Protein AF-A0A0D2HMH3-F1 (afdb_monomer)

Foldseek 3Di:
DDPPVVVVVLVVVLVLQWFLNADEDADDDDVVLQVLQVVVVHGSVPQDPVSVVVVPQSADEQQQPPDPATQAPVRLLVVCVVNVQRYEYEDPPPVDHDDPNRSSVSTHRYYHPHCVVVVVVVVVVVVVVVVVVVVVPD

Sequence (138 aa):
MASKDISELATAFRRLHRPGSPLILANALATASYAVALAAGTSDDDLTLEQNMAAGATTVFVWGGGKPGGVSRAEVEKLVTAFGGHLNVSLQWPSGGLIVSELAGIGVARISVGPTIMLLAMAEYERQAKQLLRQGHT

Nearest PDB structures (foldseek):
  4lsb-assembly1_B  TM=7.573E-01  e=6.443E-03  Burkholderia cenocepacia J2315
  4lsb-assembly1_A  TM=7.714E-01  e=1.184E-02  Burkholderia cenocepacia J2315
  7nc7-assembly1_A  TM=6.294E-01  e=1.178E+00  Bacillus methanolicus MGA3
  3b8i-assembly1_A  TM=4.709E-01  e=2.024E+00  Pseudomonas aeruginosa PAO1
  8vlm-assembly2_D  TM=3.905E-01  e=7.317E+00  Saccharomyces cerevisiae

InterPro domains:
  IPR015813 Pyruvate/Phosphoenolpyruvate kinase-like domain superfamily [SSF51621] (51-137)
  IPR040442 Pyruvate kinase-like domain superfamily [G3DSA:3.20.20.60] (48-138)

Secondary structure (DSSP, 8-state):
---HHHHHHHHHHHHT-BTTBPEEE-----THHHHHHHHTTS-STT--HHHHHHTT---EEE--TTSTT-S-HHHHHHHHHHTTT-EEEE--TTT-S--HHHHHHHT-SEEE-TTHHHHHHHHHHHHHHHHHHHHT--

Radius of gyration: 19.02 Å; Cα contacts (8 Å, |Δi|>4): 172; chains: 1; bounding box: 51×39×57 Å

Structure (mmCIF, N/CA/C/O backbone):
data_AF-A0A0D2HMH3-F1
#
_entry.id   AF-A0A0D2HMH3-F1
#
loop_
_atom_site.group_PDB
_atom_site.id
_atom_site.type_symbol
_atom_site.label_atom_id
_atom_site.label_alt_id
_atom_site.label_comp_id
_atom_site.label_asym_id
_atom_site.label_entity_id
_atom_site.label_seq_id
_atom_site.pdbx_PDB_ins_code
_atom_site.Cartn_x
_atom_site.Cartn_y
_atom_site.Cartn_z
_atom_site.occupancy
_atom_site.B_iso_or_equiv
_atom_site.auth_seq_id
_atom_site.auth_comp_id
_atom_site.auth_asym_id
_atom_site.auth_atom_id
_atom_site.pdbx_PDB_model_num
ATOM 1 N N . MET A 1 1 ? -21.828 -16.071 -1.900 1.00 58.78 1 MET A N 1
ATOM 2 C CA . MET A 1 1 ? -20.725 -16.451 -0.987 1.00 58.78 1 MET A CA 1
ATOM 3 C C . MET A 1 1 ? -19.554 -16.928 -1.829 1.00 58.78 1 MET A C 1
ATOM 5 O O . MET A 1 1 ? -19.804 -17.537 -2.863 1.00 58.78 1 MET A O 1
ATOM 9 N N . ALA A 1 2 ? -18.317 -16.605 -1.443 1.00 70.56 2 ALA A N 1
ATOM 10 C CA . ALA A 1 2 ? -17.124 -17.114 -2.122 1.00 70.56 2 ALA A CA 1
ATOM 11 C C . ALA A 1 2 ? -17.050 -18.650 -2.011 1.00 70.56 2 ALA A C 1
ATOM 13 O O . ALA A 1 2 ? -17.617 -19.222 -1.078 1.00 70.56 2 ALA A O 1
ATOM 14 N N . SER A 1 3 ? -16.378 -19.322 -2.951 1.00 86.19 3 SER A N 1
ATOM 15 C CA . SER A 1 3 ? -16.101 -20.755 -2.806 1.00 86.19 3 SER A CA 1
ATOM 16 C C . SER A 1 3 ? -15.202 -21.000 -1.588 1.00 86.19 3 SER A C 1
ATOM 18 O O . SER A 1 3 ? -14.458 -20.108 -1.169 1.00 86.19 3 SER A O 1
ATOM 20 N N . LYS A 1 4 ? -15.249 -22.218 -1.031 1.00 81.38 4 LYS A N 1
ATOM 21 C CA . LYS A 1 4 ? -14.403 -22.627 0.103 1.00 81.38 4 LYS A CA 1
ATOM 22 C C . LYS A 1 4 ? -12.922 -22.299 -0.148 1.00 81.38 4 LYS A C 1
ATOM 24 O O . LYS A 1 4 ? -12.284 -21.684 0.702 1.00 81.38 4 LYS A O 1
ATOM 29 N N . ASP A 1 5 ? -12.437 -22.592 -1.352 1.0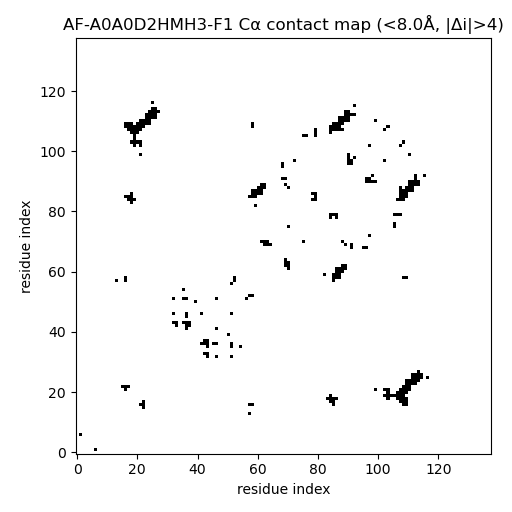0 90.56 5 ASP A N 1
ATOM 30 C CA . ASP A 1 5 ? -11.050 -22.350 -1.764 1.00 90.56 5 ASP A CA 1
ATOM 31 C C . ASP A 1 5 ? -10.678 -20.856 -1.739 1.00 90.56 5 ASP A C 1
ATOM 33 O O . ASP A 1 5 ? -9.598 -20.475 -1.288 1.00 90.56 5 ASP A O 1
ATOM 37 N N . ILE A 1 6 ? -11.589 -19.976 -2.170 1.00 90.94 6 ILE A N 1
ATOM 38 C CA . ILE A 1 6 ? -11.357 -18.524 -2.171 1.00 90.94 6 ILE A CA 1
ATOM 39 C C . ILE A 1 6 ? -11.317 -17.976 -0.740 1.00 90.94 6 ILE A C 1
ATOM 41 O O . ILE A 1 6 ? -10.481 -17.125 -0.429 1.00 90.94 6 ILE A O 1
ATOM 45 N N . SER A 1 7 ? -12.187 -18.457 0.149 1.00 90.38 7 SER A N 1
ATOM 46 C CA . SER A 1 7 ? -12.185 -18.045 1.558 1.00 90.38 7 SER A CA 1
ATOM 47 C C . SER A 1 7 ? -10.900 -18.457 2.287 1.00 90.38 7 SER A C 1
ATOM 49 O O . SER A 1 7 ? -10.363 -17.684 3.089 1.00 90.38 7 SER A O 1
ATOM 51 N N . GLU A 1 8 ? -10.375 -19.646 1.989 1.00 94.06 8 GLU A N 1
ATOM 52 C CA . GLU A 1 8 ? -9.097 -20.120 2.527 1.00 94.06 8 GLU A CA 1
ATOM 53 C C . GLU A 1 8 ? -7.926 -19.261 2.031 1.00 94.06 8 GLU A C 1
ATOM 55 O O . GLU A 1 8 ? -7.120 -18.792 2.841 1.00 94.06 8 GLU A O 1
ATOM 60 N N . LEU A 1 9 ? -7.879 -18.956 0.729 1.00 93.56 9 LEU A N 1
ATOM 61 C CA . LEU A 1 9 ? -6.871 -18.065 0.147 1.00 93.56 9 LEU A CA 1
ATOM 62 C C . LEU A 1 9 ? -6.926 -16.652 0.738 1.00 93.56 9 LEU A C 1
ATOM 64 O O . LEU A 1 9 ? -5.889 -16.101 1.107 1.00 93.56 9 LEU A O 1
ATOM 68 N N . ALA A 1 10 ? -8.120 -16.074 0.891 1.00 91.12 10 ALA A N 1
ATOM 69 C CA . ALA A 1 10 ? -8.293 -14.756 1.503 1.00 91.12 10 ALA A CA 1
ATOM 70 C C . ALA A 1 10 ? -7.772 -14.732 2.950 1.00 91.12 10 ALA A C 1
ATOM 72 O O . ALA A 1 10 ? -7.101 -13.787 3.371 1.00 91.12 10 ALA A O 1
ATOM 73 N N . THR A 1 11 ? -8.019 -15.807 3.701 1.00 93.38 11 THR A N 1
ATOM 74 C CA . THR A 1 11 ? -7.525 -15.959 5.074 1.00 93.38 11 THR A CA 1
ATOM 75 C C . THR A 1 11 ? -6.003 -16.089 5.111 1.00 93.38 11 THR A C 1
ATOM 77 O O . THR A 1 11 ? -5.349 -15.454 5.943 1.00 93.38 11 THR A O 1
ATOM 80 N N . ALA A 1 12 ? -5.420 -16.877 4.204 1.00 94.25 12 ALA A N 1
ATOM 81 C CA . ALA A 1 12 ? -3.973 -17.013 4.076 1.00 94.25 12 ALA A CA 1
ATOM 82 C C . ALA A 1 12 ? -3.315 -15.668 3.731 1.00 94.25 12 ALA A C 1
ATOM 84 O O . ALA A 1 12 ? -2.379 -15.251 4.411 1.00 94.25 12 ALA A O 1
ATOM 85 N N . PHE A 1 13 ? -3.859 -14.942 2.752 1.00 93.62 13 PHE A N 1
ATOM 86 C CA . PHE A 1 13 ? -3.375 -13.622 2.350 1.00 93.62 13 PHE A CA 1
ATOM 87 C C . PHE A 1 13 ? -3.478 -12.593 3.484 1.00 93.62 13 PHE A C 1
ATOM 89 O O . PHE A 1 13 ? -2.535 -11.841 3.741 1.00 93.62 13 PHE A O 1
ATOM 96 N N . ARG A 1 14 ? -4.581 -12.602 4.245 1.00 94.31 14 ARG A N 1
ATOM 97 C CA . ARG A 1 14 ? -4.740 -11.753 5.434 1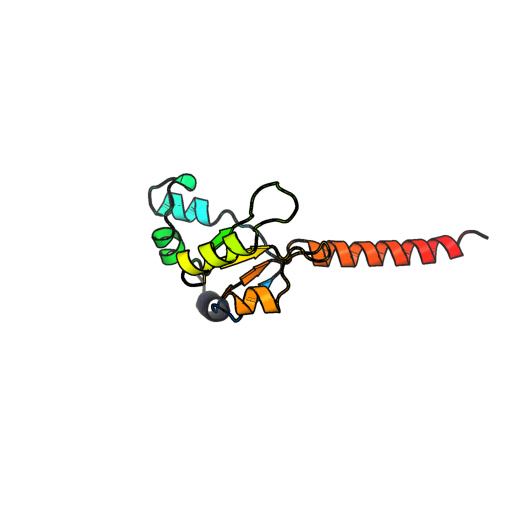.00 94.31 14 ARG A CA 1
ATOM 98 C C . ARG A 1 14 ? -3.624 -11.973 6.453 1.00 94.31 14 ARG A C 1
ATOM 100 O O . ARG A 1 14 ? -3.076 -11.000 6.960 1.00 94.31 14 ARG A O 1
ATOM 107 N N . ARG A 1 15 ? -3.230 -13.224 6.707 1.00 96.06 15 ARG A N 1
ATOM 108 C CA . ARG A 1 15 ? -2.174 -13.574 7.681 1.00 96.06 15 ARG A CA 1
ATOM 109 C C . ARG A 1 15 ? -0.772 -13.092 7.300 1.00 96.06 15 ARG A C 1
ATOM 111 O O . ARG A 1 15 ? 0.107 -13.106 8.165 1.00 96.06 15 ARG A O 1
ATOM 118 N N . LEU A 1 16 ? -0.552 -12.695 6.046 1.00 96.62 16 LEU A N 1
ATOM 119 C CA . LEU A 1 16 ? 0.719 -12.131 5.584 1.00 96.62 16 LEU A CA 1
ATOM 120 C C . LEU A 1 16 ? 0.899 -10.658 5.982 1.00 96.62 16 LEU A C 1
ATOM 122 O O . LEU A 1 16 ? 2.024 -10.175 5.997 1.00 96.62 16 LEU A O 1
ATOM 126 N N . HIS A 1 17 ? -0.178 -9.947 6.326 1.00 96.12 17 HIS A N 1
ATOM 127 C CA . HIS A 1 17 ? -0.123 -8.533 6.700 1.00 96.12 17 HIS A CA 1
ATOM 128 C C . HIS A 1 17 ? 0.215 -8.401 8.184 1.00 96.12 17 HIS A C 1
ATOM 130 O O . HIS A 1 17 ? -0.674 -8.372 9.036 1.00 96.12 17 HIS A O 1
ATOM 136 N N . ARG A 1 18 ? 1.511 -8.372 8.496 1.00 97.56 18 ARG A N 1
ATOM 137 C CA . ARG A 1 18 ? 2.017 -8.359 9.871 1.00 97.56 18 ARG A CA 1
ATOM 138 C C . ARG A 1 18 ? 2.764 -7.052 10.133 1.00 97.56 18 ARG A C 1
ATOM 140 O O . ARG A 1 18 ? 3.744 -6.795 9.435 1.00 97.56 18 ARG A O 1
ATOM 147 N N . PRO A 1 19 ? 2.348 -6.242 11.121 1.00 97.75 19 PRO A N 1
ATOM 148 C CA . PRO A 1 19 ? 3.113 -5.078 11.552 1.00 97.75 19 PRO A CA 1
ATOM 149 C C . PRO A 1 19 ? 4.593 -5.412 11.769 1.00 97.75 19 PRO A C 1
ATOM 151 O O . PRO A 1 19 ? 4.928 -6.392 12.433 1.00 97.75 19 PRO A O 1
ATOM 154 N N . GLY A 1 20 ? 5.472 -4.630 11.147 1.00 97.06 20 GLY A N 1
ATOM 155 C CA . GLY A 1 20 ? 6.926 -4.802 11.210 1.00 97.06 20 GLY A CA 1
ATOM 156 C C . GLY A 1 20 ? 7.508 -5.915 10.331 1.00 97.06 20 GLY A C 1
ATOM 157 O O . GLY A 1 20 ? 8.725 -6.054 10.235 1.00 97.06 20 GLY A O 1
ATOM 158 N N . SER A 1 21 ? 6.666 -6.683 9.638 1.00 97.88 21 SER A N 1
ATOM 159 C CA . SER A 1 21 ? 7.072 -7.669 8.632 1.00 97.88 21 SER A CA 1
ATOM 160 C C . SER A 1 21 ? 6.255 -7.436 7.357 1.00 97.88 21 SER A C 1
ATOM 162 O O . SER A 1 21 ? 5.280 -8.145 7.094 1.00 97.88 21 SER A O 1
ATOM 164 N N . PRO A 1 22 ? 6.595 -6.382 6.591 1.00 97.00 22 PRO A N 1
ATOM 165 C CA . PRO A 1 22 ? 5.724 -5.884 5.545 1.00 97.00 22 PRO A CA 1
ATOM 166 C C . PRO A 1 22 ? 5.619 -6.846 4.364 1.00 97.00 22 PRO A C 1
ATOM 168 O O . PRO A 1 22 ? 6.622 -7.278 3.794 1.00 97.00 22 PRO A O 1
ATOM 171 N N . LEU A 1 23 ? 4.387 -7.088 3.920 1.00 96.50 23 LEU A N 1
ATOM 172 C CA . LEU A 1 23 ? 4.125 -7.708 2.625 1.00 96.50 23 LEU A CA 1
ATOM 173 C C . LEU A 1 23 ? 4.360 -6.682 1.502 1.00 96.50 23 LEU A C 1
ATOM 175 O O . LEU A 1 23 ? 3.785 -5.593 1.532 1.00 96.50 23 LEU A O 1
ATOM 179 N N . ILE A 1 24 ? 5.178 -7.022 0.502 1.00 94.81 24 ILE A N 1
ATOM 180 C CA . ILE A 1 24 ? 5.499 -6.135 -0.630 1.00 94.81 24 ILE A CA 1
ATOM 181 C C . ILE A 1 24 ? 4.690 -6.553 -1.855 1.00 94.81 24 ILE A C 1
ATOM 183 O O . ILE A 1 24 ? 4.801 -7.691 -2.302 1.00 94.81 24 ILE A O 1
ATOM 187 N N . LEU A 1 25 ? 3.894 -5.636 -2.414 1.00 92.31 25 LEU A N 1
ATOM 188 C CA . LEU A 1 25 ? 3.043 -5.908 -3.577 1.00 92.31 25 LEU A CA 1
ATOM 189 C C . LEU A 1 25 ? 3.011 -4.728 -4.549 1.00 92.31 25 LEU A C 1
ATOM 191 O O . LEU A 1 25 ? 3.039 -3.565 -4.139 1.00 92.31 25 LEU A O 1
ATOM 195 N N . ALA A 1 26 ? 2.852 -5.019 -5.841 1.00 86.88 26 ALA A N 1
ATOM 196 C CA . ALA A 1 26 ? 2.328 -4.028 -6.774 1.00 86.88 26 ALA A CA 1
ATOM 197 C C . ALA A 1 26 ? 0.876 -3.745 -6.368 1.00 86.88 26 ALA A C 1
ATOM 199 O O . ALA A 1 26 ? 0.046 -4.654 -6.323 1.00 86.88 26 ALA A O 1
ATOM 200 N N . ASN A 1 27 ? 0.581 -2.511 -5.967 1.00 72.31 27 ASN A N 1
ATOM 201 C CA . ASN A 1 27 ? -0.746 -2.190 -5.464 1.00 72.31 27 ASN A CA 1
ATOM 202 C C . ASN A 1 27 ? -1.695 -1.918 -6.629 1.00 72.31 27 ASN A C 1
ATOM 204 O O . ASN A 1 27 ? -1.461 -0.999 -7.409 1.00 72.31 27 ASN A O 1
ATOM 208 N N . ALA A 1 28 ? -2.774 -2.690 -6.703 1.00 63.84 28 ALA A N 1
ATOM 209 C CA . ALA A 1 28 ? -3.960 -2.332 -7.462 1.00 63.84 28 ALA A CA 1
ATOM 210 C C . ALA A 1 28 ? -4.924 -1.641 -6.494 1.00 63.84 28 ALA A C 1
ATOM 212 O O . ALA A 1 28 ? -5.366 -2.246 -5.516 1.00 63.84 28 ALA A O 1
ATOM 213 N N . LEU A 1 29 ? -5.204 -0.360 -6.728 1.00 65.75 29 LEU A N 1
ATOM 214 C CA . LEU A 1 29 ? -6.241 0.346 -5.985 1.00 65.75 29 LEU A CA 1
ATOM 215 C C . LEU A 1 29 ? -7.600 -0.151 -6.482 1.00 65.75 29 LEU A C 1
ATOM 217 O O . LEU A 1 29 ? -7.865 -0.136 -7.681 1.00 65.75 29 LEU A O 1
ATOM 221 N N . ALA A 1 30 ? -8.445 -0.602 -5.561 1.00 64.00 30 ALA A N 1
ATOM 222 C CA . ALA A 1 30 ?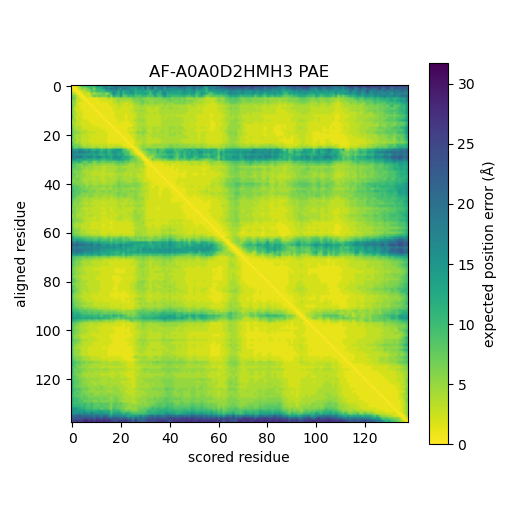 -9.817 -1.000 -5.842 1.00 64.00 30 ALA A CA 1
ATOM 223 C C . ALA A 1 30 ? -10.759 -0.151 -4.988 1.00 64.00 30 ALA A C 1
ATOM 225 O O . ALA A 1 30 ? -10.496 0.058 -3.804 1.00 64.00 30 ALA A O 1
ATOM 226 N N . THR A 1 31 ? -11.880 0.285 -5.561 1.00 75.19 31 THR A N 1
ATOM 227 C CA . THR A 1 31 ? -12.934 1.068 -4.887 1.00 75.19 31 THR A CA 1
ATOM 228 C C . THR A 1 31 ? -13.793 0.200 -3.958 1.00 75.19 31 THR A C 1
ATOM 230 O O . THR A 1 31 ? -15.002 0.392 -3.847 1.00 75.19 31 THR A O 1
ATOM 233 N N . ALA A 1 32 ? -13.192 -0.807 -3.318 1.00 82.94 32 ALA A N 1
ATOM 234 C CA . ALA A 1 32 ? -13.895 -1.694 -2.400 1.00 82.94 32 ALA A CA 1
ATOM 235 C C . ALA A 1 32 ? -14.427 -0.926 -1.181 1.00 82.94 32 ALA A C 1
ATOM 237 O O . ALA A 1 32 ? -15.499 -1.267 -0.689 1.00 82.94 32 ALA A O 1
ATOM 238 N N . SER A 1 33 ? -13.728 0.132 -0.749 1.00 84.94 33 SER A N 1
ATOM 239 C CA . SER A 1 33 ? -14.172 1.016 0.334 1.00 84.94 33 SER A CA 1
ATOM 240 C C . SER A 1 33 ? -15.532 1.646 0.029 1.00 84.94 33 SER A C 1
ATOM 242 O O . SER A 1 33 ? -16.422 1.551 0.863 1.00 84.94 33 SER A O 1
ATOM 244 N N . TYR A 1 34 ? -15.761 2.114 -1.204 1.00 90.06 34 TYR A N 1
ATOM 245 C CA . TYR A 1 34 ? -17.049 2.681 -1.618 1.00 90.06 34 TYR A CA 1
ATOM 246 C C . TYR A 1 34 ? -18.207 1.687 -1.447 1.00 90.06 34 TYR A C 1
ATOM 248 O O . TYR A 1 34 ? -19.255 2.020 -0.895 1.00 90.06 34 TYR A O 1
ATOM 256 N N . ALA A 1 35 ? -18.016 0.434 -1.877 1.00 91.12 35 ALA A N 1
ATOM 257 C CA . ALA A 1 35 ? -19.025 -0.611 -1.705 1.00 91.12 35 ALA A CA 1
ATOM 258 C C . ALA A 1 35 ? -19.244 -0.968 -0.223 1.00 91.12 35 ALA A C 1
ATOM 260 O O . ALA A 1 35 ? -20.380 -1.201 0.188 1.00 91.12 35 ALA A O 1
ATOM 261 N N . VAL A 1 36 ? -18.173 -0.988 0.578 1.00 92.81 36 VAL A N 1
ATOM 262 C CA . VAL A 1 36 ? -18.241 -1.190 2.033 1.00 92.81 36 VAL A CA 1
ATOM 263 C C . VAL A 1 36 ? -19.011 -0.054 2.710 1.00 92.81 36 VAL A C 1
ATOM 265 O O . VAL A 1 36 ? -19.880 -0.333 3.531 1.00 92.81 36 VAL A O 1
ATOM 268 N N . ALA A 1 37 ? -18.753 1.200 2.337 1.00 93.31 37 ALA A N 1
ATOM 269 C CA . ALA A 1 37 ? -19.447 2.376 2.855 1.00 93.31 37 ALA A CA 1
ATOM 270 C C . ALA A 1 37 ? -20.950 2.309 2.582 1.00 93.31 37 ALA A C 1
ATOM 272 O O . ALA A 1 37 ? -21.751 2.393 3.515 1.00 93.31 37 ALA A O 1
ATOM 273 N N . LEU A 1 38 ? -21.334 2.041 1.330 1.00 94.56 38 LEU A N 1
ATOM 274 C CA . LEU A 1 38 ? -22.741 1.880 0.964 1.00 94.56 38 LEU A CA 1
ATOM 275 C C . LEU A 1 38 ? -23.407 0.731 1.729 1.00 94.56 38 LEU A C 1
ATOM 277 O O . LEU A 1 38 ? -24.529 0.884 2.209 1.00 94.56 38 LEU A O 1
ATOM 281 N N . ALA A 1 39 ? -22.721 -0.406 1.882 1.00 94.00 39 ALA A N 1
ATOM 282 C CA . ALA A 1 39 ? -23.231 -1.538 2.656 1.00 94.00 39 ALA A CA 1
ATOM 283 C C . ALA A 1 39 ? -23.382 -1.213 4.153 1.00 94.00 39 ALA A C 1
ATOM 285 O O . ALA A 1 39 ? -24.271 -1.750 4.812 1.00 94.00 39 ALA A O 1
ATOM 286 N N . ALA A 1 40 ? -22.541 -0.323 4.680 1.00 94.00 40 ALA A N 1
ATOM 287 C CA . ALA A 1 40 ? -22.627 0.202 6.038 1.00 94.00 40 ALA A CA 1
ATOM 288 C C . ALA A 1 40 ? -23.642 1.356 6.187 1.00 94.00 40 ALA A C 1
ATOM 290 O O . ALA A 1 40 ? -23.818 1.863 7.294 1.00 94.00 40 ALA A O 1
ATOM 291 N N . GLY A 1 41 ? -24.323 1.765 5.108 1.00 95.62 41 GLY A N 1
ATOM 292 C CA . GLY A 1 41 ? -25.301 2.856 5.124 1.00 95.62 41 GLY A CA 1
ATOM 293 C C . GLY A 1 41 ? -24.679 4.248 5.259 1.00 95.62 41 GLY A C 1
ATOM 294 O O . GLY A 1 41 ? -25.338 5.154 5.762 1.00 95.62 41 GLY A O 1
ATOM 295 N N . THR A 1 42 ? -23.424 4.414 4.838 1.00 95.88 42 THR A N 1
ATOM 296 C CA . THR A 1 42 ? -22.672 5.673 4.915 1.00 95.88 42 THR A CA 1
ATOM 297 C C . THR A 1 42 ? -22.039 6.045 3.565 1.00 95.88 42 THR A C 1
ATOM 299 O O . THR A 1 42 ? -22.160 5.307 2.582 1.00 95.88 42 THR A O 1
ATOM 302 N N . SER A 1 43 ? -21.385 7.205 3.496 1.00 94.19 43 SER A N 1
ATOM 303 C CA . SER A 1 43 ? -20.548 7.607 2.361 1.00 94.19 43 SER A CA 1
ATOM 304 C C . SER A 1 43 ? -19.109 7.098 2.537 1.00 94.19 43 SER A C 1
ATOM 306 O O . SER A 1 43 ? -18.692 6.789 3.651 1.00 94.19 43 SER A O 1
ATOM 308 N N . ASP A 1 44 ? -18.339 6.995 1.448 1.00 88.44 44 ASP A N 1
ATOM 309 C CA . ASP A 1 44 ? -16.918 6.600 1.529 1.00 88.44 44 ASP A CA 1
ATOM 310 C C . ASP A 1 44 ? -16.093 7.619 2.336 1.00 88.44 44 ASP A C 1
ATOM 312 O O . ASP A 1 44 ? -15.196 7.227 3.078 1.00 88.44 44 ASP A O 1
ATOM 316 N N . ASP A 1 45 ? -16.457 8.905 2.263 1.00 90.00 45 ASP A N 1
ATOM 317 C CA . ASP A 1 45 ? -15.823 9.990 3.025 1.00 90.00 45 ASP A CA 1
ATOM 318 C C . ASP A 1 45 ? -16.077 9.868 4.540 1.00 90.00 45 ASP A C 1
ATOM 320 O O . ASP A 1 45 ? -15.244 10.276 5.349 1.00 90.00 45 ASP A O 1
ATOM 324 N N . ASP A 1 46 ? -17.207 9.269 4.920 1.00 93.88 46 ASP A N 1
ATOM 325 C CA . ASP A 1 46 ? -17.626 9.064 6.309 1.00 93.88 46 ASP A CA 1
ATOM 326 C C . ASP A 1 46 ? -17.312 7.646 6.828 1.00 93.88 46 ASP A C 1
ATOM 328 O O . ASP A 1 46 ? -17.679 7.296 7.954 1.00 93.88 46 ASP A O 1
ATOM 332 N N . LEU A 1 47 ? -16.666 6.793 6.021 1.00 91.81 47 LEU A N 1
ATOM 333 C CA . LEU A 1 47 ? -16.330 5.426 6.414 1.00 91.81 47 LEU A CA 1
ATOM 334 C C . LEU A 1 47 ? -15.218 5.435 7.466 1.00 91.81 47 LEU A C 1
ATOM 336 O O . LEU A 1 47 ? -14.081 5.831 7.196 1.00 91.81 47 LEU A O 1
ATOM 340 N N . THR A 1 48 ? -15.511 4.935 8.667 1.00 91.75 48 THR A N 1
ATOM 341 C CA . THR A 1 48 ? -14.498 4.901 9.727 1.00 91.75 48 THR A CA 1
ATOM 342 C C . THR A 1 48 ? -13.479 3.786 9.512 1.00 91.75 48 THR A C 1
ATOM 344 O O . THR A 1 48 ? -13.721 2.785 8.823 1.00 91.75 48 THR A O 1
ATOM 347 N N . LEU A 1 49 ? -12.325 3.925 10.168 1.00 88.81 49 LEU A N 1
ATOM 348 C CA . LEU A 1 49 ? -11.306 2.882 10.206 1.00 88.81 49 LEU A CA 1
ATOM 349 C C . LEU A 1 49 ? -11.882 1.561 10.726 1.00 88.81 49 LEU A C 1
ATOM 351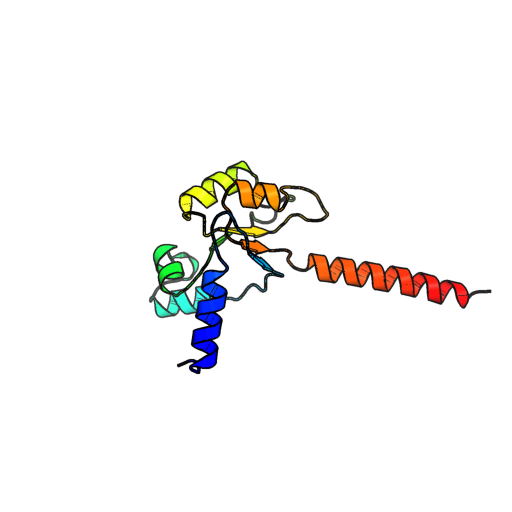 O O . LEU A 1 49 ? -11.673 0.513 10.121 1.00 88.81 49 LEU A O 1
ATOM 355 N N . GLU A 1 50 ? -12.622 1.609 11.830 1.00 91.25 50 GLU A N 1
ATOM 356 C CA . GLU A 1 50 ? -13.219 0.438 12.466 1.00 91.25 50 GLU A CA 1
ATOM 357 C C . GLU A 1 50 ? -14.169 -0.283 11.510 1.00 91.25 50 GLU A C 1
ATOM 359 O O . GLU A 1 50 ? -14.094 -1.505 11.389 1.00 91.25 50 GLU A O 1
ATOM 364 N N . GLN A 1 51 ? -15.014 0.461 10.787 1.00 93.12 51 GLN A N 1
ATOM 365 C CA . GLN A 1 51 ? -15.933 -0.103 9.797 1.00 93.12 51 GLN A CA 1
ATOM 366 C C . GLN A 1 51 ? -15.175 -0.768 8.642 1.00 93.12 51 GLN A C 1
ATOM 368 O O . GLN A 1 51 ? -15.480 -1.905 8.275 1.00 93.12 51 GLN A O 1
ATOM 373 N N . ASN A 1 52 ? -14.148 -0.106 8.107 1.00 91.00 52 ASN A N 1
ATOM 374 C CA . ASN A 1 52 ? -13.349 -0.646 7.009 1.00 91.00 52 ASN A CA 1
ATOM 375 C C . ASN A 1 52 ? -12.587 -1.923 7.424 1.00 91.00 52 ASN A C 1
ATOM 377 O O . ASN A 1 52 ? -12.570 -2.930 6.712 1.00 91.00 52 ASN A O 1
ATOM 381 N N . MET A 1 53 ? -12.004 -1.924 8.624 1.00 91.38 53 MET A N 1
ATOM 382 C CA . MET A 1 53 ? -11.300 -3.085 9.177 1.00 91.38 53 MET A CA 1
ATOM 383 C C . MET A 1 53 ? -12.265 -4.236 9.498 1.00 91.38 53 MET A C 1
ATOM 385 O O . MET A 1 53 ? -11.953 -5.396 9.214 1.00 91.38 53 MET A O 1
ATOM 389 N N . ALA A 1 54 ? -13.458 -3.940 10.028 1.00 92.25 54 ALA A N 1
ATOM 390 C CA . ALA A 1 54 ? -14.507 -4.932 10.269 1.00 92.25 54 ALA A CA 1
ATOM 391 C C . ALA A 1 54 ? -15.008 -5.581 8.967 1.00 92.25 54 ALA A C 1
ATOM 393 O O . ALA A 1 54 ? -15.299 -6.777 8.952 1.00 92.25 54 ALA A O 1
ATOM 394 N N . ALA A 1 55 ? -15.021 -4.832 7.860 1.00 91.69 55 ALA A N 1
ATOM 395 C CA . ALA A 1 55 ? -15.332 -5.346 6.526 1.00 91.69 55 ALA A CA 1
ATOM 396 C C . ALA A 1 55 ? -14.230 -6.247 5.929 1.00 91.69 55 ALA A C 1
ATOM 398 O O . ALA A 1 55 ? -14.422 -6.844 4.868 1.00 91.69 55 ALA A O 1
ATOM 399 N N . GLY A 1 56 ? -13.090 -6.395 6.613 1.00 91.31 56 GLY A N 1
ATOM 400 C CA . GLY A 1 56 ? -12.017 -7.315 6.242 1.00 91.31 56 GLY A CA 1
ATOM 401 C C . GLY A 1 56 ? -10.773 -6.653 5.654 1.00 91.31 56 GLY A C 1
ATOM 402 O O . GLY A 1 56 ? -9.880 -7.376 5.202 1.00 91.31 56 GLY A O 1
ATOM 403 N N . ALA A 1 57 ? -10.673 -5.318 5.676 1.00 92.38 57 ALA A N 1
ATOM 404 C CA . ALA A 1 57 ? -9.431 -4.638 5.330 1.00 92.38 57 ALA A CA 1
ATOM 405 C C . ALA A 1 57 ? -8.278 -5.118 6.231 1.00 92.38 57 ALA A C 1
ATOM 407 O O . ALA A 1 57 ? -8.432 -5.332 7.435 1.00 92.38 57 ALA A O 1
ATOM 408 N N . THR A 1 58 ? -7.108 -5.329 5.629 1.00 93.50 58 THR A N 1
ATOM 409 C CA . THR A 1 58 ? -5.904 -5.788 6.341 1.00 93.50 58 THR A CA 1
ATOM 410 C C . THR A 1 58 ? -4.962 -4.645 6.681 1.00 93.50 58 THR A C 1
ATOM 412 O O . THR A 1 58 ? -4.174 -4.764 7.621 1.00 93.50 58 THR A O 1
ATOM 415 N N . THR A 1 59 ? -5.032 -3.560 5.908 1.00 93.69 59 THR A N 1
ATOM 416 C CA . THR A 1 59 ? -4.274 -2.324 6.079 1.00 93.69 59 THR A CA 1
ATOM 417 C C . THR A 1 59 ? -5.036 -1.131 5.507 1.00 93.69 59 THR A C 1
ATOM 419 O O . THR A 1 59 ? -5.883 -1.285 4.626 1.00 93.69 59 THR A O 1
ATOM 422 N N . VAL A 1 60 ? -4.680 0.068 5.966 1.00 91.12 60 VAL A N 1
ATOM 423 C CA . VAL A 1 60 ? -5.099 1.354 5.393 1.00 91.12 60 VAL A CA 1
ATOM 424 C C . VAL A 1 60 ? -4.002 1.867 4.477 1.00 91.12 60 VAL A C 1
ATOM 426 O O . VAL A 1 60 ? -2.841 1.905 4.877 1.00 91.12 60 VAL A O 1
ATOM 429 N N . PHE A 1 61 ? -4.345 2.284 3.260 1.00 90.19 61 PHE A N 1
ATOM 430 C CA . PHE A 1 61 ? -3.385 2.915 2.359 1.00 90.19 61 PHE A CA 1
ATOM 431 C C . PHE A 1 61 ? -3.449 4.435 2.469 1.00 90.19 61 PHE A C 1
ATOM 433 O O . PHE A 1 61 ? -4.485 5.033 2.195 1.00 90.19 61 PHE A O 1
ATOM 440 N N . VAL A 1 62 ? -2.324 5.056 2.820 1.00 87.50 62 VAL A N 1
ATOM 441 C CA . VAL A 1 62 ? -2.194 6.516 2.844 1.00 87.50 62 VAL A CA 1
ATOM 442 C C . VAL A 1 62 ? -1.260 6.939 1.721 1.00 87.50 62 VAL A C 1
ATOM 444 O O . VAL A 1 62 ? -0.072 6.619 1.728 1.00 87.50 62 VAL A O 1
ATOM 447 N N . TRP A 1 63 ? -1.805 7.658 0.738 1.00 77.88 63 TRP A N 1
ATOM 448 C CA . TRP A 1 63 ? -1.052 8.070 -0.449 1.00 77.88 63 TRP A CA 1
ATOM 449 C C . TRP A 1 63 ? -0.034 9.184 -0.133 1.00 77.88 63 TRP A C 1
ATOM 451 O O . TRP A 1 63 ? 1.055 9.204 -0.699 1.00 77.88 63 TRP A O 1
ATOM 461 N N . GLY A 1 64 ? -0.351 10.093 0.796 1.00 74.88 64 GLY A N 1
ATOM 462 C CA . GLY A 1 64 ? 0.477 11.281 1.073 1.00 74.88 64 GLY A CA 1
ATOM 463 C C . GLY A 1 64 ? 0.229 12.455 0.115 1.00 74.88 64 GLY A C 1
ATOM 464 O O . GLY A 1 64 ? 0.919 13.470 0.184 1.00 74.88 64 GLY A O 1
ATOM 465 N N . GLY A 1 65 ? -0.787 12.345 -0.751 1.00 71.38 65 GLY A N 1
ATOM 466 C CA . GLY A 1 65 ? -1.218 13.401 -1.670 1.00 71.38 65 GLY A CA 1
ATOM 467 C C . GLY A 1 65 ? -0.293 13.597 -2.877 1.00 71.38 65 GLY A C 1
ATOM 468 O O . GLY A 1 65 ? 0.562 12.770 -3.173 1.00 71.38 65 GLY A O 1
ATOM 469 N N . GLY A 1 66 ? -0.480 14.710 -3.596 1.00 64.12 66 GLY A N 1
ATOM 470 C CA . GLY A 1 66 ? 0.259 15.029 -4.829 1.00 64.12 66 GLY A CA 1
ATOM 471 C C . GLY A 1 66 ? 1.642 15.659 -4.626 1.00 64.12 66 GLY A C 1
ATOM 472 O O . GLY A 1 66 ? 2.250 16.107 -5.597 1.00 64.12 66 GLY A O 1
ATOM 473 N N . LYS A 1 67 ? 2.136 15.754 -3.384 1.00 65.88 67 LYS A N 1
ATOM 474 C CA . LYS A 1 67 ? 3.463 16.319 -3.115 1.00 65.88 67 LYS A CA 1
ATOM 475 C C . LYS A 1 67 ? 4.557 15.313 -3.499 1.00 65.88 67 LYS A C 1
ATOM 477 O O . LYS A 1 67 ? 4.430 14.129 -3.180 1.00 65.88 67 LYS A O 1
ATOM 482 N N . PRO A 1 68 ? 5.654 15.764 -4.131 1.00 63.72 68 PRO A N 1
ATOM 483 C CA . PRO A 1 68 ? 6.823 14.921 -4.352 1.00 63.72 68 PRO A CA 1
ATOM 484 C C . PRO A 1 68 ? 7.343 14.354 -3.023 1.00 63.72 68 PRO A C 1
ATOM 486 O O . PRO A 1 68 ? 7.497 15.101 -2.058 1.00 63.72 68 PRO A O 1
ATOM 489 N N . GLY A 1 69 ? 7.616 13.048 -2.975 1.00 67.44 69 GLY A N 1
ATOM 490 C CA . GLY A 1 69 ? 8.177 12.371 -1.797 1.00 67.44 69 GLY A CA 1
ATOM 491 C C . GLY A 1 69 ? 7.181 11.581 -0.940 1.00 67.44 69 GLY A C 1
ATOM 492 O O . GLY A 1 69 ? 7.616 10.857 -0.048 1.00 67.44 69 GLY A O 1
ATOM 493 N N . GLY A 1 70 ? 5.876 11.645 -1.228 1.00 78.56 70 GLY A N 1
ATOM 494 C CA . GLY A 1 70 ? 4.864 10.846 -0.526 1.00 78.56 70 GLY A CA 1
ATOM 495 C C . GLY A 1 70 ? 4.756 11.171 0.970 1.00 78.56 70 GLY A C 1
ATOM 496 O O . GLY A 1 70 ? 4.933 12.315 1.381 1.00 78.56 70 GLY A O 1
ATOM 497 N N . VAL A 1 71 ? 4.434 10.159 1.783 1.00 87.69 71 VAL A N 1
ATOM 498 C CA . VAL A 1 71 ? 4.290 10.283 3.245 1.00 87.69 71 VAL A CA 1
ATOM 499 C C . VAL A 1 71 ? 5.673 10.338 3.906 1.00 87.69 71 VAL A C 1
ATOM 501 O O . VAL A 1 71 ? 6.491 9.437 3.719 1.00 87.69 71 VAL A O 1
ATOM 504 N N . SER A 1 72 ? 5.939 11.373 4.701 1.00 90.88 72 SER A N 1
ATOM 505 C CA . SER A 1 72 ? 7.212 11.537 5.414 1.00 90.88 72 SER A CA 1
ATOM 506 C C . SER A 1 72 ? 7.392 10.511 6.537 1.00 90.88 72 SER A C 1
ATOM 508 O O . SER A 1 72 ? 6.421 9.982 7.073 1.00 90.88 72 SER A O 1
ATOM 510 N N . ARG A 1 73 ? 8.636 10.276 6.980 1.00 93.56 73 ARG A N 1
ATOM 511 C CA . ARG A 1 73 ? 8.938 9.377 8.113 1.00 93.56 73 ARG A CA 1
ATOM 512 C C . ARG A 1 73 ? 8.098 9.670 9.356 1.00 93.56 73 ARG A C 1
ATOM 514 O O . ARG A 1 73 ? 7.486 8.757 9.899 1.00 93.56 73 ARG A O 1
ATOM 521 N N . ALA A 1 74 ? 8.045 10.933 9.773 1.00 94.81 74 ALA A N 1
ATOM 522 C CA . ALA A 1 74 ? 7.299 11.336 10.961 1.00 94.81 74 ALA A CA 1
ATOM 523 C C . ALA A 1 74 ? 5.788 11.079 10.812 1.00 94.81 74 ALA A C 1
ATOM 525 O O . ALA A 1 74 ? 5.110 10.766 11.788 1.00 94.81 74 ALA A O 1
ATOM 526 N N . GLU A 1 75 ? 5.241 11.201 9.600 1.00 94.44 75 GLU A N 1
ATOM 527 C CA . GLU A 1 75 ? 3.849 10.839 9.324 1.00 94.44 75 GLU A CA 1
ATOM 528 C C . GLU A 1 75 ? 3.656 9.320 9.334 1.00 94.44 75 GLU A C 1
ATOM 530 O O . GLU A 1 75 ? 2.694 8.851 9.934 1.00 94.44 75 GLU A O 1
ATOM 535 N N . VAL A 1 76 ? 4.578 8.541 8.755 1.00 95.19 76 VAL A N 1
ATOM 536 C CA . VAL A 1 76 ? 4.530 7.070 8.809 1.00 95.19 76 VAL A CA 1
ATOM 537 C C . VAL A 1 76 ? 4.529 6.577 10.258 1.00 95.19 76 VAL A C 1
ATOM 539 O O . VAL A 1 76 ? 3.701 5.742 10.603 1.00 95.19 76 VAL A O 1
ATOM 542 N N . GLU A 1 77 ? 5.390 7.113 11.123 1.00 97.50 77 GLU A N 1
ATOM 543 C CA . GLU A 1 77 ? 5.453 6.750 12.549 1.00 97.50 77 GLU A CA 1
ATOM 544 C C . GLU A 1 77 ? 4.133 7.049 13.282 1.00 97.50 77 GLU A C 1
ATOM 546 O O . GLU A 1 77 ? 3.598 6.201 14.009 1.00 97.50 77 GLU A O 1
ATOM 551 N N . LYS A 1 78 ? 3.550 8.230 13.037 1.00 96.94 78 LYS A N 1
ATOM 552 C CA . LYS A 1 78 ? 2.237 8.606 13.584 1.00 96.94 78 LYS A CA 1
ATOM 553 C C . LYS A 1 78 ? 1.125 7.679 13.094 1.00 96.94 78 LYS A C 1
ATOM 555 O O . LYS A 1 78 ? 0.315 7.226 13.897 1.00 96.94 78 LYS A O 1
ATOM 560 N N . LEU A 1 79 ? 1.091 7.379 11.798 1.00 95.94 79 LEU A N 1
ATOM 561 C CA . LEU A 1 79 ? 0.063 6.538 11.183 1.00 95.94 79 LEU A CA 1
ATOM 562 C C . LEU A 1 79 ? 0.188 5.072 11.606 1.00 95.94 79 LEU A C 1
ATOM 564 O O . LEU A 1 79 ? -0.822 4.422 11.853 1.00 95.94 79 LEU A O 1
ATOM 568 N N . VAL A 1 80 ? 1.411 4.552 11.745 1.00 97.31 80 VAL A N 1
ATOM 569 C CA . VAL A 1 80 ? 1.642 3.214 12.302 1.00 97.31 80 VAL A CA 1
ATOM 570 C C . VAL A 1 80 ? 1.091 3.131 13.719 1.00 97.31 80 VAL A C 1
ATOM 572 O O . VAL A 1 80 ? 0.401 2.168 14.037 1.00 97.31 80 VAL A O 1
ATOM 575 N N . THR A 1 81 ? 1.316 4.154 14.542 1.00 97.06 81 THR A N 1
ATOM 576 C CA . THR A 1 81 ? 0.748 4.200 15.895 1.00 97.06 81 THR A CA 1
ATOM 577 C C . THR A 1 81 ? -0.781 4.239 15.848 1.00 97.06 81 THR A C 1
ATOM 579 O O . THR A 1 81 ? -1.437 3.422 16.488 1.00 97.06 81 THR A O 1
ATOM 582 N N . ALA A 1 82 ? -1.352 5.139 15.042 1.00 95.00 82 ALA A N 1
ATOM 583 C CA . ALA A 1 82 ? -2.798 5.321 14.925 1.00 95.00 82 ALA A CA 1
ATOM 584 C C . ALA A 1 82 ? -3.526 4.071 14.400 1.00 95.00 82 ALA A C 1
ATOM 586 O O . ALA A 1 82 ? -4.647 3.794 14.814 1.00 95.00 82 ALA A O 1
ATOM 587 N N . PHE A 1 83 ? -2.896 3.304 13.508 1.00 94.81 83 PHE A N 1
ATOM 588 C CA . PHE A 1 83 ? -3.499 2.130 12.872 1.00 94.81 83 PHE A CA 1
ATOM 589 C C . PHE A 1 83 ? -3.011 0.799 13.458 1.00 94.81 83 PHE A C 1
ATOM 591 O O . PHE A 1 83 ? -3.237 -0.253 12.859 1.00 94.81 83 PHE A O 1
ATOM 598 N N . GLY A 1 84 ? -2.296 0.810 14.589 1.00 95.12 84 GLY A N 1
ATOM 599 C CA . GLY A 1 84 ? -1.750 -0.410 15.198 1.00 95.12 84 GLY A CA 1
ATOM 600 C C . GLY A 1 84 ? -0.828 -1.198 14.255 1.00 95.12 84 GLY A C 1
ATOM 601 O O . GLY A 1 84 ? -0.837 -2.426 14.245 1.00 95.12 84 GLY A O 1
ATOM 602 N N . GLY A 1 85 ? -0.090 -0.495 13.395 1.00 95.56 85 GLY A N 1
ATOM 603 C CA . GLY A 1 85 ? 0.798 -1.065 12.383 1.00 95.56 85 GLY A CA 1
ATOM 604 C C . GLY A 1 85 ? 0.115 -1.578 11.117 1.00 95.56 85 GLY A C 1
ATOM 605 O O . GLY A 1 85 ? 0.809 -1.904 10.153 1.00 95.56 85 GLY A O 1
ATOM 606 N N . HIS A 1 86 ? -1.221 -1.572 11.043 1.00 95.94 86 HIS A N 1
ATOM 607 C CA . HIS A 1 86 ? -1.989 -1.917 9.841 1.00 95.94 86 HIS A CA 1
ATOM 608 C C . HIS A 1 86 ? -1.970 -0.792 8.792 1.00 95.94 86 HIS A C 1
ATOM 610 O O . HIS A 1 86 ? -2.994 -0.372 8.258 1.00 95.94 86 HIS A O 1
ATOM 616 N N . LEU A 1 87 ? -0.772 -0.311 8.470 1.00 95.44 87 LEU A N 1
ATOM 617 C CA . LEU A 1 87 ? -0.518 0.724 7.481 1.00 95.44 87 LEU A CA 1
ATOM 618 C C . LEU A 1 87 ? 0.055 0.114 6.195 1.00 95.44 87 LEU A C 1
ATOM 620 O O . LEU A 1 87 ? 0.888 -0.796 6.227 1.00 95.44 87 LEU A O 1
ATOM 624 N N . ASN A 1 88 ? -0.389 0.652 5.063 1.00 94.06 88 ASN A N 1
ATOM 625 C CA . ASN A 1 88 ? 0.186 0.475 3.741 1.00 94.06 88 ASN A CA 1
ATOM 626 C C . ASN A 1 88 ? 0.692 1.826 3.218 1.00 94.06 88 ASN A C 1
ATOM 628 O O . ASN A 1 88 ? -0.049 2.809 3.226 1.00 94.06 88 ASN A O 1
ATOM 632 N N . VAL A 1 89 ? 1.926 1.866 2.718 1.00 92.25 89 VAL A N 1
ATOM 633 C CA . VAL A 1 89 ? 2.527 3.069 2.117 1.00 92.25 89 VAL A CA 1
ATOM 634 C C . VAL A 1 89 ? 3.152 2.767 0.762 1.00 92.25 89 VAL A C 1
ATOM 636 O O . VAL A 1 89 ? 3.579 1.642 0.494 1.00 92.25 89 VAL A O 1
ATOM 639 N N . SER A 1 90 ? 3.234 3.784 -0.094 1.00 90.38 90 SER A N 1
ATOM 640 C CA . SER A 1 90 ? 3.979 3.700 -1.351 1.00 90.38 90 SER A CA 1
ATOM 641 C C . SER A 1 90 ? 5.478 3.799 -1.099 1.00 90.38 90 SER A C 1
ATOM 643 O O . SER A 1 90 ? 5.955 4.807 -0.575 1.00 90.38 90 SER A O 1
ATOM 645 N N . LEU A 1 91 ? 6.224 2.787 -1.536 1.00 90.94 91 LEU A N 1
ATOM 646 C CA . LEU A 1 91 ? 7.677 2.833 -1.580 1.00 90.94 91 LEU A CA 1
ATOM 647 C C . LEU A 1 91 ? 8.114 3.836 -2.647 1.00 90.94 91 LEU A C 1
ATOM 649 O O . LEU A 1 91 ? 7.816 3.665 -3.828 1.00 90.94 91 LEU A O 1
ATOM 653 N N . GLN A 1 92 ? 8.862 4.852 -2.235 1.00 87.12 92 GLN A N 1
ATOM 654 C CA . GLN A 1 92 ? 9.399 5.883 -3.126 1.00 87.12 92 GLN A CA 1
ATOM 655 C C . GLN A 1 92 ? 10.689 5.398 -3.821 1.00 87.12 92 GLN A C 1
ATOM 657 O O . GLN A 1 92 ? 11.739 6.031 -3.807 1.00 87.12 92 GLN A O 1
ATOM 662 N N . TRP A 1 93 ? 10.637 4.210 -4.418 1.00 87.06 93 TRP A N 1
ATOM 663 C CA . TRP A 1 93 ? 11.753 3.600 -5.140 1.00 87.06 93 TRP A CA 1
ATOM 664 C C . TRP A 1 93 ? 11.541 3.750 -6.655 1.00 87.06 93 TRP A C 1
ATOM 666 O O . TRP A 1 93 ? 10.405 3.594 -7.109 1.00 87.06 93 TRP A O 1
ATOM 676 N N . PRO A 1 94 ? 12.594 4.042 -7.450 1.00 84.06 94 PRO A N 1
ATOM 677 C CA . PRO A 1 94 ? 13.997 4.275 -7.068 1.00 84.06 94 PRO A CA 1
ATOM 678 C C . PRO A 1 94 ? 14.341 5.726 -6.691 1.00 84.06 94 PRO A C 1
ATOM 680 O O . PRO A 1 94 ? 15.505 6.028 -6.452 1.00 84.06 94 PRO A O 1
ATOM 683 N N . SER A 1 95 ? 13.353 6.620 -6.644 1.00 80.00 95 SER A N 1
ATOM 684 C CA . SER A 1 95 ? 13.536 8.073 -6.513 1.00 80.00 95 SER A CA 1
ATOM 685 C C . SER A 1 95 ? 14.075 8.561 -5.157 1.00 80.00 95 SER A C 1
ATOM 687 O O . SER A 1 95 ? 14.448 9.727 -5.053 1.00 80.00 95 SER A O 1
ATOM 689 N N . GLY A 1 96 ? 14.143 7.693 -4.144 1.00 83.44 96 GLY A N 1
ATOM 690 C CA . GLY A 1 96 ? 14.637 7.999 -2.798 1.00 83.44 96 GLY A CA 1
ATOM 691 C C . GLY A 1 96 ? 13.507 8.137 -1.775 1.00 83.44 96 GLY A C 1
ATOM 692 O O . GLY A 1 96 ? 12.345 8.241 -2.134 1.00 83.44 96 GLY A O 1
ATOM 693 N N . GLY A 1 97 ? 13.834 8.123 -0.484 1.00 88.12 97 GLY A N 1
ATOM 694 C CA . GLY A 1 97 ? 12.857 8.063 0.610 1.00 88.12 97 GLY A CA 1
ATOM 695 C C . GLY A 1 97 ? 13.148 6.882 1.531 1.00 88.12 97 GLY A C 1
ATOM 696 O O . GLY A 1 97 ? 14.275 6.389 1.555 1.00 88.12 97 GLY A O 1
ATOM 697 N N . LEU A 1 98 ? 12.141 6.434 2.285 1.00 92.25 98 LEU A N 1
ATOM 698 C CA . LEU A 1 98 ? 12.312 5.298 3.190 1.00 92.25 98 LEU A CA 1
ATOM 699 C C . LEU A 1 98 ? 12.495 3.988 2.426 1.00 92.25 98 LEU A C 1
ATOM 701 O O . LEU A 1 98 ? 11.763 3.705 1.475 1.00 92.25 98 LEU A O 1
ATOM 705 N N . ILE A 1 99 ? 13.434 3.166 2.886 1.00 93.81 99 ILE A N 1
ATOM 706 C CA . ILE A 1 99 ? 13.656 1.818 2.358 1.00 93.81 99 ILE A CA 1
ATOM 707 C C . ILE A 1 99 ? 12.830 0.773 3.117 1.00 93.81 99 ILE A C 1
ATOM 709 O O . ILE A 1 99 ? 12.282 1.022 4.191 1.00 93.81 99 ILE A O 1
ATOM 713 N N . VAL A 1 100 ? 12.765 -0.441 2.563 1.00 95.75 100 VAL A N 1
ATOM 714 C CA . VAL A 1 100 ? 11.981 -1.556 3.123 1.00 95.75 100 VAL A CA 1
ATOM 715 C C . VAL A 1 100 ? 12.329 -1.835 4.586 1.00 95.75 100 VAL A C 1
ATOM 717 O O . VAL A 1 100 ? 11.424 -1.973 5.404 1.00 95.75 100 VAL A O 1
ATOM 720 N N . SER A 1 101 ? 13.618 -1.901 4.930 1.00 97.25 101 SER A N 1
ATOM 721 C CA . SER A 1 101 ? 14.055 -2.197 6.300 1.00 97.25 101 SER A CA 1
ATOM 722 C C . SER A 1 101 ? 13.690 -1.090 7.287 1.00 97.25 101 SER A C 1
ATOM 724 O O . SER A 1 101 ? 13.345 -1.386 8.426 1.00 97.25 101 SER A O 1
ATOM 726 N N . GLU A 1 102 ? 13.703 0.172 6.860 1.00 97.06 102 GLU A N 1
ATOM 727 C CA . GLU A 1 102 ? 13.268 1.291 7.694 1.00 97.06 102 GLU A CA 1
ATOM 728 C C . GLU A 1 102 ? 11.760 1.246 7.942 1.00 97.06 102 GLU A C 1
ATOM 730 O O . GLU A 1 102 ? 11.327 1.375 9.081 1.00 97.06 102 GLU A O 1
ATOM 735 N N . LEU A 1 103 ? 10.956 1.011 6.899 1.00 96.44 103 LEU A N 1
ATOM 736 C CA . LEU A 1 103 ? 9.500 0.876 7.017 1.00 96.44 103 LEU A CA 1
ATOM 737 C C . LEU A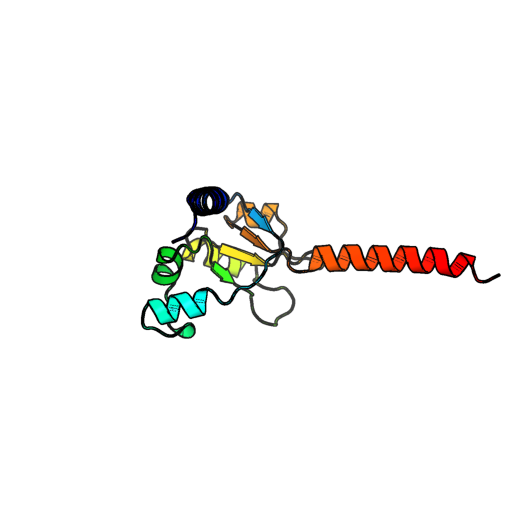 1 103 ? 9.105 -0.325 7.889 1.00 96.44 103 LEU A C 1
ATOM 739 O O . LEU A 1 103 ? 8.198 -0.219 8.716 1.00 96.44 103 LEU A O 1
ATOM 743 N N . ALA A 1 104 ? 9.816 -1.447 7.744 1.00 97.94 104 ALA A N 1
ATOM 744 C CA . ALA A 1 104 ? 9.671 -2.606 8.617 1.00 97.94 104 ALA A CA 1
ATOM 745 C C . ALA A 1 104 ? 10.025 -2.252 10.070 1.00 97.94 104 ALA A C 1
ATOM 747 O O . ALA A 1 104 ? 9.243 -2.530 10.971 1.00 97.94 104 ALA A O 1
ATOM 748 N N . GLY A 1 105 ? 11.149 -1.566 10.298 1.00 98.25 105 GLY A N 1
ATOM 749 C CA . GLY A 1 105 ? 11.566 -1.122 11.630 1.00 98.25 105 GLY A CA 1
ATOM 750 C C . GLY A 1 105 ? 10.574 -0.170 12.305 1.00 98.25 105 GLY A C 1
ATOM 751 O O . GLY A 1 105 ? 10.416 -0.227 13.519 1.00 98.25 105 GLY A O 1
ATOM 752 N N . ILE A 1 106 ? 9.868 0.664 11.532 1.00 98.00 106 ILE A N 1
ATOM 753 C CA . ILE A 1 106 ? 8.808 1.539 12.060 1.00 98.00 106 ILE A CA 1
ATOM 754 C C . ILE A 1 106 ? 7.557 0.734 12.452 1.00 98.00 106 ILE A C 1
ATOM 756 O O . ILE A 1 106 ? 6.852 1.134 13.371 1.00 98.00 106 ILE A O 1
ATOM 760 N N . GLY A 1 107 ? 7.275 -0.394 11.789 1.00 98.12 107 GLY A N 1
ATOM 761 C CA . GLY A 1 107 ? 6.125 -1.254 12.100 1.00 98.12 107 GLY A CA 1
ATOM 762 C C . GLY A 1 107 ? 5.070 -1.357 10.994 1.00 98.12 107 GLY A C 1
ATOM 763 O O . GLY A 1 107 ? 3.967 -1.838 11.244 1.00 98.12 107 GLY A O 1
ATOM 764 N N . VAL A 1 108 ? 5.385 -0.944 9.764 1.00 97.62 108 VAL A N 1
ATOM 765 C CA . VAL A 1 108 ? 4.471 -1.034 8.612 1.00 97.62 108 VAL A CA 1
ATOM 766 C C . VAL A 1 108 ? 4.148 -2.497 8.270 1.00 97.62 108 VAL A C 1
ATOM 768 O O . VAL A 1 108 ? 5.045 -3.338 8.219 1.00 97.62 108 VAL A O 1
ATOM 771 N N . ALA A 1 109 ? 2.873 -2.804 7.999 1.00 97.56 109 ALA A N 1
ATOM 772 C CA . ALA A 1 109 ? 2.415 -4.152 7.636 1.00 97.56 109 ALA A CA 1
ATOM 773 C C . ALA A 1 109 ? 2.385 -4.429 6.123 1.00 97.56 109 ALA A C 1
ATOM 775 O O . ALA A 1 109 ? 2.358 -5.593 5.710 1.00 97.56 109 ALA A O 1
ATOM 776 N N . ARG A 1 110 ? 2.371 -3.391 5.277 1.00 95.81 110 ARG A N 1
ATOM 777 C CA . ARG A 1 110 ? 2.385 -3.542 3.816 1.00 95.81 110 ARG A CA 1
ATOM 778 C C . ARG A 1 110 ? 3.131 -2.409 3.119 1.00 95.81 110 ARG A C 1
ATOM 780 O O . ARG A 1 110 ? 3.020 -1.249 3.496 1.00 95.81 110 ARG A O 1
ATOM 787 N N . ILE A 1 111 ? 3.848 -2.752 2.057 1.00 94.50 111 ILE A N 1
ATOM 788 C CA . ILE A 1 111 ? 4.542 -1.798 1.197 1.00 94.50 111 ILE A CA 1
ATOM 789 C C . ILE A 1 111 ? 4.037 -1.962 -0.237 1.00 94.50 111 ILE A C 1
ATOM 791 O O . ILE A 1 111 ? 3.979 -3.066 -0.782 1.00 94.50 111 ILE A O 1
ATOM 795 N N . SER A 1 112 ? 3.682 -0.842 -0.854 1.00 92.00 112 SER A N 1
ATOM 796 C CA . SER A 1 112 ? 3.220 -0.767 -2.236 1.00 92.00 112 SER A CA 1
ATOM 797 C C . SER A 1 112 ? 4.352 -0.309 -3.150 1.00 92.00 112 SER A C 1
ATOM 799 O O . SER A 1 112 ? 4.886 0.776 -2.958 1.00 92.0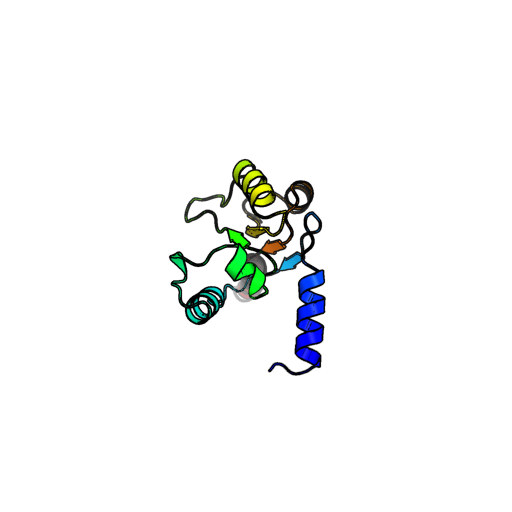0 112 SER A O 1
ATOM 801 N N . VAL A 1 113 ? 4.693 -1.089 -4.178 1.00 91.38 113 VAL A N 1
ATOM 802 C CA . VAL A 1 113 ? 5.702 -0.696 -5.194 1.00 91.38 113 VAL A CA 1
ATOM 803 C C . VAL A 1 113 ? 5.087 -0.086 -6.457 1.00 91.38 113 VAL A C 1
ATOM 805 O O . VAL A 1 113 ? 5.801 0.246 -7.399 1.00 91.38 113 VAL A O 1
ATOM 808 N N . GLY A 1 114 ? 3.757 0.062 -6.479 1.00 87.88 114 GLY A N 1
ATOM 809 C CA . GLY A 1 114 ? 3.018 0.691 -7.575 1.00 87.88 114 GLY A CA 1
ATOM 810 C C . GLY A 1 114 ? 3.382 0.126 -8.959 1.00 87.88 114 GLY A C 1
ATOM 811 O O . GLY A 1 114 ? 3.661 -1.071 -9.076 1.00 87.88 114 GLY A O 1
ATOM 812 N N . PRO A 1 115 ? 3.399 0.969 -10.009 1.00 88.88 115 PRO A N 1
ATOM 813 C CA . PRO A 1 115 ? 3.810 0.567 -11.350 1.00 88.88 115 PRO A CA 1
ATOM 814 C C . PRO A 1 115 ? 5.336 0.548 -11.535 1.00 88.88 115 PRO A C 1
ATOM 816 O O . PRO A 1 115 ? 5.799 0.234 -12.627 1.00 88.88 115 PRO A O 1
ATOM 819 N N . THR A 1 116 ? 6.139 0.878 -10.516 1.00 89.88 116 THR A N 1
ATOM 820 C CA . THR A 1 116 ? 7.589 1.081 -10.670 1.00 89.88 116 THR A CA 1
ATOM 821 C C . THR A 1 116 ? 8.283 -0.113 -11.320 1.00 89.88 116 THR A C 1
ATOM 823 O O . THR A 1 116 ? 9.067 0.075 -12.243 1.00 89.88 116 THR A O 1
ATOM 826 N N . ILE A 1 117 ? 7.978 -1.345 -10.897 1.00 90.12 117 ILE A N 1
ATOM 827 C CA . ILE A 1 117 ? 8.600 -2.548 -11.481 1.00 90.12 117 ILE A CA 1
ATOM 828 C C . ILE A 1 117 ? 8.281 -2.662 -12.976 1.00 90.12 117 ILE A C 1
ATOM 830 O O . ILE A 1 117 ? 9.170 -2.955 -13.773 1.00 90.12 117 ILE A O 1
ATOM 834 N N . MET A 1 118 ? 7.034 -2.388 -13.368 1.00 91.75 118 MET A N 1
ATOM 835 C CA . MET A 1 118 ? 6.634 -2.367 -14.775 1.00 91.75 118 MET A CA 1
ATOM 836 C C . MET A 1 118 ? 7.408 -1.292 -15.542 1.00 91.75 118 MET A C 1
ATOM 838 O O . MET A 1 118 ? 7.933 -1.574 -16.614 1.00 91.75 118 MET A O 1
ATOM 842 N N . LEU A 1 119 ? 7.511 -0.079 -14.994 1.00 92.44 119 LEU A N 1
ATOM 843 C CA . LEU A 1 119 ? 8.232 1.023 -15.635 1.00 92.44 119 LEU A CA 1
ATOM 844 C C . LEU A 1 119 ? 9.719 0.696 -15.824 1.00 92.44 119 LEU A C 1
ATOM 846 O O . LEU A 1 119 ? 10.264 0.933 -16.898 1.00 92.44 119 LEU A O 1
ATOM 850 N N . LEU A 1 120 ? 10.358 0.092 -14.818 1.00 93.19 120 LEU A N 1
ATOM 851 C CA . LEU A 1 120 ? 11.748 -0.362 -14.904 1.00 93.19 120 LEU A CA 1
ATOM 852 C C . LEU A 1 120 ? 11.928 -1.454 -15.964 1.00 93.19 120 LEU A C 1
ATOM 854 O O . LEU A 1 120 ? 12.869 -1.391 -16.752 1.00 93.19 120 LEU A O 1
ATOM 858 N N . ALA A 1 121 ? 11.013 -2.424 -16.024 1.00 94.81 121 ALA A N 1
ATOM 859 C CA . ALA A 1 121 ? 11.042 -3.454 -17.057 1.00 94.81 121 ALA A CA 1
ATOM 860 C C . ALA A 1 121 ? 10.910 -2.839 -18.459 1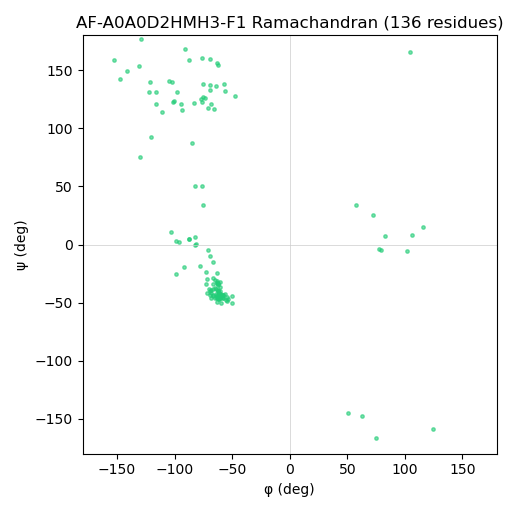.00 94.81 121 ALA A C 1
ATOM 862 O O . ALA A 1 121 ? 11.686 -3.172 -19.351 1.00 94.81 121 ALA A O 1
ATOM 863 N N . MET A 1 122 ? 9.971 -1.908 -18.654 1.00 97.31 122 MET A N 1
ATOM 864 C CA . MET A 1 122 ? 9.769 -1.235 -19.943 1.00 97.31 122 MET A CA 1
ATOM 865 C C . MET A 1 122 ? 10.972 -0.378 -20.355 1.00 97.31 122 MET A C 1
ATOM 867 O O . MET A 1 122 ? 11.339 -0.375 -21.529 1.00 97.31 122 MET A O 1
ATOM 871 N N . ALA A 1 123 ? 11.632 0.287 -19.405 1.00 96.56 123 ALA A N 1
ATOM 872 C CA . ALA A 1 123 ? 12.861 1.030 -19.673 1.00 96.56 123 ALA A CA 1
ATOM 873 C C . ALA A 1 123 ? 13.995 0.114 -20.171 1.00 96.56 123 ALA A C 1
ATOM 875 O O . ALA A 1 123 ? 14.731 0.473 -21.092 1.00 96.56 123 ALA A O 1
ATOM 876 N N . GLU A 1 124 ? 14.121 -1.092 -19.609 1.00 97.75 124 GLU A N 1
ATOM 877 C CA . GLU A 1 124 ? 15.094 -2.080 -20.084 1.00 97.75 124 GLU A CA 1
ATOM 878 C C . GLU A 1 124 ? 14.734 -2.613 -21.478 1.00 97.75 124 GLU A C 1
ATOM 880 O O . GLU A 1 124 ? 15.606 -2.696 -22.345 1.00 97.75 124 GLU A O 1
ATOM 885 N N . TYR A 1 125 ? 13.451 -2.895 -21.734 1.00 97.94 125 TYR A N 1
ATOM 886 C CA . TYR A 1 125 ? 12.975 -3.251 -23.075 1.00 97.94 125 TYR A CA 1
ATOM 887 C C . TYR A 1 125 ? 13.352 -2.186 -24.110 1.00 97.94 125 TYR A C 1
ATOM 889 O O . TYR A 1 125 ? 13.918 -2.508 -25.156 1.00 97.94 125 TYR A O 1
ATOM 897 N N . GLU A 1 126 ? 13.093 -0.912 -23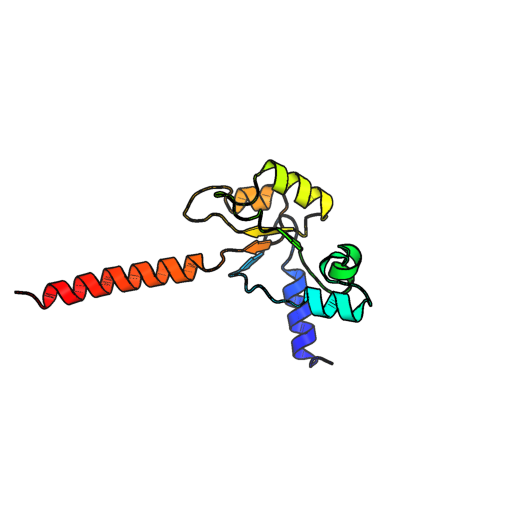.809 1.00 97.88 126 GLU A N 1
ATOM 898 C CA . GLU A 1 126 ? 13.446 0.205 -24.684 1.00 97.88 126 GLU A CA 1
ATOM 899 C C . GLU A 1 126 ? 14.961 0.271 -24.930 1.00 97.88 126 GLU A C 1
ATOM 901 O O . GLU A 1 126 ? 15.410 0.449 -26.069 1.00 97.88 126 GLU A O 1
ATOM 906 N N . ARG A 1 127 ? 15.769 0.093 -23.878 1.00 98.00 127 ARG A N 1
ATOM 907 C CA . ARG A 1 127 ? 17.234 0.111 -23.976 1.00 98.00 127 ARG A CA 1
ATOM 908 C C . ARG A 1 127 ? 17.752 -0.961 -24.936 1.00 98.00 127 ARG A C 1
ATOM 910 O O . ARG A 1 127 ? 18.612 -0.656 -25.769 1.00 98.00 127 ARG A O 1
ATOM 917 N N . GLN A 1 128 ? 17.232 -2.183 -24.837 1.00 97.81 128 GLN A N 1
ATOM 918 C CA . GLN A 1 128 ? 17.611 -3.308 -25.697 1.00 97.81 128 GLN A CA 1
ATOM 919 C C . GLN A 1 128 ? 17.127 -3.112 -27.137 1.00 97.81 128 GLN A C 1
ATOM 921 O O . GLN A 1 128 ? 17.902 -3.283 -28.079 1.00 97.81 128 GLN A O 1
ATOM 926 N N . ALA A 1 129 ? 15.889 -2.648 -27.326 1.00 97.25 129 ALA A N 1
ATOM 927 C CA . ALA A 1 129 ? 15.353 -2.337 -28.649 1.00 97.25 129 ALA A CA 1
ATOM 928 C C . ALA A 1 129 ? 16.218 -1.293 -29.382 1.00 97.25 129 ALA A C 1
ATOM 930 O O . ALA A 1 129 ? 16.572 -1.482 -30.545 1.00 97.25 129 ALA A O 1
ATOM 931 N N . LYS A 1 130 ? 16.657 -0.233 -28.686 1.00 97.12 130 LYS A N 1
ATOM 932 C CA . LYS A 1 130 ? 17.583 0.767 -29.248 1.00 97.12 130 LYS A CA 1
ATOM 933 C C . LYS A 1 130 ? 18.942 0.176 -29.632 1.00 97.12 130 LYS A C 1
ATOM 935 O O . LYS A 1 130 ? 19.549 0.643 -30.592 1.00 97.12 130 LYS A O 1
ATOM 940 N N . GLN A 1 131 ? 19.452 -0.812 -28.891 1.00 96.12 131 GLN A N 1
ATOM 941 C CA . GLN A 1 131 ? 20.694 -1.500 -29.259 1.00 96.12 131 GLN A CA 1
ATOM 942 C C . GLN A 1 131 ? 20.533 -2.309 -30.546 1.00 96.12 131 GLN A C 1
ATOM 944 O O . GLN A 1 131 ? 21.395 -2.208 -31.414 1.00 96.12 131 GLN A O 1
ATOM 949 N N . LEU A 1 132 ? 19.429 -3.045 -30.686 1.00 95.69 132 LEU A N 1
ATOM 950 C CA . LEU A 1 132 ? 19.125 -3.820 -31.890 1.00 95.69 132 LEU A CA 1
ATOM 951 C C . LEU A 1 132 ? 18.956 -2.918 -33.118 1.00 95.69 132 LEU A C 1
ATOM 953 O O . LEU A 1 132 ? 19.567 -3.172 -34.151 1.00 95.69 132 LEU A O 1
ATOM 957 N N . LEU A 1 133 ? 18.203 -1.820 -32.995 1.00 95.88 133 LEU A N 1
ATOM 958 C CA . LEU A 1 133 ? 17.981 -0.890 -34.108 1.00 95.88 133 LEU A CA 1
ATOM 959 C C . LEU A 1 133 ? 19.283 -0.264 -34.629 1.00 95.88 133 LEU A C 1
ATOM 961 O O . LEU A 1 133 ? 19.441 -0.112 -35.837 1.00 95.88 133 LEU A O 1
ATOM 965 N N . ARG A 1 134 ? 20.249 0.035 -33.748 1.00 95.19 134 ARG A N 1
ATOM 966 C CA . ARG A 1 134 ? 21.564 0.562 -34.157 1.00 95.19 134 ARG A CA 1
ATOM 967 C C . ARG A 1 134 ? 22.375 -0.403 -35.025 1.00 95.19 134 ARG A C 1
ATOM 969 O O . ARG A 1 134 ? 23.220 0.059 -35.776 1.00 95.19 134 ARG A O 1
ATOM 976 N N . GLN A 1 135 ? 22.131 -1.711 -34.945 1.00 90.69 135 GLN A N 1
ATOM 977 C CA . GLN A 1 135 ? 22.809 -2.692 -35.804 1.00 90.69 135 GLN A CA 1
ATOM 978 C C . GLN A 1 135 ? 22.300 -2.640 -37.252 1.00 90.69 135 GLN A C 1
ATOM 980 O O . GLN A 1 135 ? 23.012 -3.044 -38.164 1.00 90.69 135 GLN A O 1
ATOM 985 N N . GLY A 1 136 ? 21.079 -2.140 -37.470 1.00 78.88 136 GLY A N 1
ATOM 986 C CA . GLY A 1 136 ? 20.457 -2.028 -38.791 1.00 78.88 136 GLY A CA 1
ATOM 987 C C . GLY A 1 136 ? 20.782 -0.735 -39.542 1.00 78.88 136 GLY A C 1
ATOM 988 O O . GLY A 1 136 ? 20.202 -0.492 -40.598 1.00 78.88 136 GLY A O 1
ATOM 989 N N . HIS A 1 137 ? 21.648 0.125 -39.004 1.00 62.00 137 HIS A N 1
ATOM 990 C CA . HIS A 1 137 ? 22.091 1.360 -39.651 1.00 62.00 137 HIS A CA 1
ATOM 991 C C . HIS A 1 137 ? 23.611 1.290 -39.823 1.00 62.00 137 HIS A C 1
ATOM 993 O O . HIS A 1 137 ? 24.358 1.607 -38.898 1.00 62.00 137 HIS A O 1
ATOM 999 N N . THR A 1 138 ? 24.037 0.792 -40.989 1.00 57.69 138 THR A N 1
ATOM 1000 C CA . THR A 1 138 ? 25.416 0.899 -41.499 1.00 57.69 138 THR A CA 1
ATOM 1001 C C . THR A 1 138 ? 25.521 2.096 -42.427 1.00 57.69 138 THR A C 1
ATOM 1003 O O . THR A 1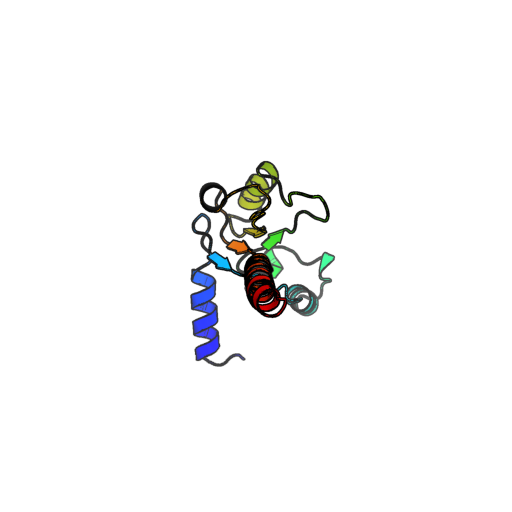 138 ? 24.526 2.356 -43.142 1.00 57.69 138 THR A O 1
#

Mean predicted aligned error: 5.43 Å

Organism: Cladophialophora bantiana (strain ATCC 10958 / CBS 173.52 / CDC B-1940 / NIH 8579) (NCBI:txid1442370)

Solvent-accessible surface area (backbone atoms only — not comparable to full-atom values): 7857 Å² total; per-residue (Å²): 131,77,56,72,69,55,54,52,50,52,52,55,57,50,71,50,50,31,56,39,49,47,40,77,39,70,58,77,89,68,74,57,58,48,58,50,13,53,76,71,75,46,47,56,91,70,52,47,70,68,58,48,42,72,75,64,50,66,52,49,76,53,69,49,66,93,51,91,78,42,62,48,72,74,54,48,51,51,45,19,61,76,46,74,10,30,26,26,40,70,50,44,63,92,87,53,74,73,50,73,70,56,43,19,72,66,19,28,8,29,37,23,46,46,64,43,66,60,53,54,52,51,53,50,52,52,55,52,52,56,56,58,56,55,72,76,64,128

pLDDT: mean 89.97, std 9.37, range [57.69, 98.25]